Protein AF-A0A1W7CXF8-F1 (afdb_monomer)

Mean predicted aligned error: 6.36 Å

Foldseek 3Di:
DVVVVVVVVVVVVVVVVVVVVVVVVVVVVVVVVLLVLLVLLLVLLVQLLVLLVQLLVLLVVLVVLVPDDCVCVVVNVVSVVSNVVSLVSNVVSLVSNVVSDPPPVLNVLSVVLNVLSVVVSVVNHDPVRSVVSSVVSNVVSVVVSD

Nearest PDB structures (foldseek):
  3ja6-assembly1_I  TM=5.787E-01  e=3.035E+00  Escherichia coli
  3ja6-assembly1_H  TM=4.563E-01  e=8.482E+00  Escherichia coli
  2efk-assembly1_A-2  TM=3.195E-01  e=4.678E+00  Homo sapiens
  3zx6-assembly1_A  TM=3.662E-01  e=9.976E+00  Archaeoglobus fulgidus DSM 4304

Organism: NCBI:txid2878388

Solvent-accessible surface area (backbone atoms only — not comparable to full-atom values): 7619 Å² total; per-residue (Å²): 117,68,70,65,52,55,51,52,53,52,52,51,53,51,52,51,50,53,52,53,50,52,52,51,50,52,52,50,51,53,53,49,53,52,53,53,48,37,48,47,35,51,52,25,49,50,49,28,52,50,26,51,50,55,31,51,54,36,46,54,51,39,57,56,49,68,76,50,65,75,92,45,49,68,62,48,54,51,37,51,54,51,38,52,55,29,52,50,45,31,52,53,23,49,52,47,33,58,74,47,46,88,53,64,66,61,54,48,35,46,49,51,18,51,52,34,50,59,28,37,79,70,72,77,32,59,70,65,65,18,50,51,33,43,48,54,32,52,54,51,50,60,59,75,58,108

Radius of gyration: 26.76 Å; Cα contacts (8 Å, |Δi|>4): 96; chains: 1; bounding box: 62×29×86 Å

Structure (mmCIF, N/CA/C/O backbone):
data_AF-A0A1W7CXF8-F1
#
_entry.id   AF-A0A1W7CXF8-F1
#
loop_
_atom_site.group_PDB
_atom_site.id
_atom_site.type_symbol
_atom_site.label_atom_id
_atom_site.label_alt_id
_atom_site.label_comp_id
_atom_site.label_asym_id
_atom_site.label_entity_id
_atom_site.label_seq_id
_atom_site.pdbx_PDB_ins_code
_atom_site.Cartn_x
_atom_site.Cartn_y
_atom_site.Cartn_z
_atom_site.occupancy
_atom_site.B_iso_or_equiv
_atom_site.auth_seq_id
_atom_site.auth_comp_id
_atom_site.auth_asym_id
_atom_site.auth_atom_id
_atom_site.pdbx_PDB_model_num
ATOM 1 N N . MET A 1 1 ? -36.276 13.622 58.469 1.00 62.56 1 MET A N 1
ATOM 2 C CA . MET A 1 1 ? -36.100 12.425 57.609 1.00 62.56 1 MET A CA 1
ATOM 3 C C . MET A 1 1 ? -36.014 12.753 56.111 1.00 62.56 1 MET A C 1
ATOM 5 O O . MET A 1 1 ? -35.259 12.078 55.430 1.00 62.56 1 MET A O 1
ATOM 9 N N . ASN A 1 2 ? -36.655 13.816 55.597 1.00 81.12 2 ASN A N 1
ATOM 10 C CA . ASN A 1 2 ? -36.617 14.172 54.161 1.00 81.12 2 ASN A CA 1
ATOM 11 C C . ASN A 1 2 ? -35.226 14.560 53.613 1.00 81.12 2 ASN A C 1
ATOM 13 O O . ASN A 1 2 ? -34.878 14.154 52.513 1.00 81.12 2 ASN A O 1
ATOM 17 N N . ALA A 1 3 ? -34.406 15.287 54.383 1.00 80.94 3 ALA A N 1
ATOM 18 C CA . ALA A 1 3 ? -33.094 15.767 53.921 1.00 80.94 3 ALA A CA 1
ATOM 19 C C . ALA A 1 3 ? -32.082 14.640 53.637 1.00 80.94 3 ALA A C 1
ATOM 21 O O . ALA A 1 3 ? -31.329 14.705 52.666 1.00 80.94 3 ALA A O 1
ATOM 22 N N . VAL A 1 4 ? -32.097 13.579 54.456 1.00 87.12 4 VAL A N 1
ATOM 23 C CA . VAL A 1 4 ? -31.280 12.373 54.229 1.00 87.12 4 VAL A CA 1
ATOM 24 C C . VAL A 1 4 ? -31.668 11.732 52.899 1.00 87.12 4 VAL A C 1
ATOM 26 O O . VAL A 1 4 ? -30.805 11.310 52.136 1.00 87.12 4 VAL A O 1
ATOM 29 N N . TRP A 1 5 ? -32.964 11.729 52.587 1.00 90.31 5 TRP A N 1
ATOM 30 C CA . TRP A 1 5 ? -33.470 11.102 51.378 1.00 90.31 5 TRP A CA 1
ATOM 31 C C . TRP A 1 5 ? -33.125 11.876 50.108 1.00 90.31 5 TRP A C 1
ATOM 33 O O . TRP A 1 5 ? -32.669 11.285 49.131 1.00 90.31 5 TRP A O 1
ATOM 43 N N . THR A 1 6 ? -33.199 13.205 50.162 1.00 86.94 6 THR A N 1
ATOM 44 C CA . THR A 1 6 ? -32.732 14.082 49.081 1.00 86.94 6 THR A CA 1
ATOM 45 C C . THR A 1 6 ? -31.245 13.880 48.771 1.00 86.94 6 THR A C 1
ATOM 47 O O . THR A 1 6 ? -30.866 13.806 47.603 1.00 86.94 6 THR A O 1
ATOM 50 N N . SER A 1 7 ? -30.401 13.747 49.800 1.00 88.44 7 SER A N 1
ATOM 51 C CA . SER A 1 7 ? -28.958 13.524 49.628 1.00 88.44 7 SER A CA 1
ATOM 52 C C . SER A 1 7 ? -28.654 12.187 48.942 1.00 88.44 7 SER A C 1
ATOM 54 O O . SER A 1 7 ? -27.882 12.141 47.984 1.00 88.44 7 SER A O 1
ATOM 56 N N . VAL A 1 8 ? -29.315 11.101 49.364 1.00 90.81 8 VAL A N 1
ATOM 57 C CA . VAL A 1 8 ? -29.115 9.775 48.754 1.00 90.81 8 VAL A CA 1
ATOM 58 C C . VAL A 1 8 ? -29.499 9.776 47.275 1.00 90.81 8 VAL A C 1
ATOM 60 O O . VAL A 1 8 ? -28.749 9.253 46.451 1.00 90.81 8 VAL A O 1
ATOM 63 N N . VAL A 1 9 ? -30.622 10.405 46.918 1.00 90.44 9 VAL A N 1
ATOM 64 C CA . VAL A 1 9 ? -31.054 10.519 45.516 1.00 90.44 9 VAL A CA 1
ATOM 65 C C . VAL A 1 9 ? -30.041 11.311 44.685 1.00 90.44 9 VAL A C 1
ATOM 67 O O . VAL A 1 9 ? -29.723 10.906 43.568 1.00 90.44 9 VAL A O 1
ATOM 70 N N . ALA A 1 10 ? -29.479 12.395 45.228 1.00 90.38 10 ALA A N 1
ATOM 71 C CA . ALA A 1 10 ? -28.469 13.195 44.534 1.00 90.38 10 ALA A CA 1
ATOM 72 C C . ALA A 1 10 ? -27.175 12.402 44.262 1.00 90.38 10 ALA A C 1
ATOM 74 O O . ALA A 1 10 ? -26.642 12.429 43.147 1.00 90.38 10 ALA A O 1
ATOM 75 N N . VAL A 1 11 ? -26.687 11.651 45.253 1.00 91.38 11 VAL A N 1
ATOM 76 C CA . VAL A 1 11 ? -25.504 10.790 45.096 1.00 91.38 11 VAL A CA 1
ATOM 77 C C . VAL A 1 11 ? -25.782 9.666 44.099 1.00 91.38 11 VAL A C 1
ATOM 79 O O . VAL A 1 11 ? -24.973 9.442 43.200 1.00 91.38 11 VAL A O 1
ATOM 82 N N . ALA A 1 12 ? -26.941 9.006 44.191 1.00 91.69 12 ALA A N 1
ATOM 83 C CA . ALA A 1 12 ? -27.337 7.959 43.253 1.00 91.69 12 ALA A CA 1
ATOM 84 C C . ALA A 1 12 ? -27.417 8.485 41.811 1.00 91.69 12 ALA A C 1
ATOM 86 O O . ALA A 1 12 ? -26.890 7.849 40.900 1.00 91.69 12 ALA A O 1
ATOM 87 N N . GLY A 1 13 ? -27.997 9.673 41.607 1.00 88.25 13 GLY A N 1
ATOM 88 C CA . GLY A 1 13 ? -28.044 10.338 40.304 1.00 88.25 13 GLY A CA 1
ATOM 89 C C . GLY A 1 13 ? -26.655 10.669 39.753 1.00 88.25 13 GLY A C 1
ATOM 90 O O . GLY A 1 13 ? -26.394 10.465 38.569 1.00 88.25 13 GLY A O 1
ATOM 91 N N . THR A 1 14 ? -25.732 11.100 40.615 1.00 92.94 14 THR A N 1
ATOM 92 C CA . THR A 1 14 ? -24.348 11.411 40.222 1.00 92.94 14 THR A CA 1
ATOM 93 C C . THR A 1 14 ? -23.574 10.146 39.849 1.00 92.94 14 THR A C 1
ATOM 95 O O . THR A 1 14 ? -22.890 10.119 38.827 1.00 92.94 14 THR A O 1
ATOM 98 N N . LEU A 1 15 ? -23.720 9.073 40.632 1.00 92.50 15 LEU A N 1
ATOM 99 C CA . LEU A 1 15 ? -23.104 7.775 40.345 1.00 92.50 15 LEU A CA 1
ATOM 100 C C . LEU A 1 15 ? -23.651 7.168 39.048 1.00 92.50 15 LEU A C 1
ATOM 102 O O . LEU A 1 15 ? -22.872 6.708 38.216 1.00 92.50 15 LEU A O 1
ATOM 106 N N . LEU A 1 16 ? -24.968 7.224 38.831 1.00 93.25 16 LEU A N 1
ATOM 107 C CA . LEU A 1 16 ? -25.598 6.800 37.576 1.00 93.25 16 LEU A CA 1
ATOM 108 C C . LEU A 1 16 ? -25.106 7.625 36.382 1.00 93.25 16 LEU A C 1
ATOM 110 O O . LEU A 1 16 ? -24.781 7.055 35.338 1.00 93.25 16 LEU A O 1
ATOM 114 N N . GLY A 1 17 ? -24.998 8.946 36.535 1.00 91.19 17 GLY A N 1
ATOM 115 C CA . GLY A 1 17 ? -24.461 9.833 35.504 1.00 91.19 17 GLY A CA 1
ATOM 116 C C . GLY A 1 17 ? -23.007 9.509 35.151 1.00 91.19 17 GLY A C 1
ATOM 117 O O . GLY A 1 17 ? -22.668 9.385 33.971 1.00 91.19 17 GLY A O 1
ATOM 118 N N . ALA A 1 18 ? -22.158 9.295 36.159 1.00 92.06 18 ALA A N 1
ATOM 119 C CA . ALA A 1 18 ? -20.756 8.926 35.975 1.00 92.06 18 ALA A CA 1
ATOM 120 C C . ALA A 1 18 ? -20.601 7.554 35.297 1.00 92.06 18 ALA A C 1
ATOM 122 O O . ALA A 1 18 ? -19.830 7.423 34.346 1.00 92.06 18 ALA A O 1
ATOM 123 N N . LEU A 1 19 ? -21.377 6.549 35.723 1.00 93.81 19 LEU A N 1
ATOM 124 C CA . LEU A 1 19 ? -21.378 5.214 35.116 1.00 93.81 19 LEU A CA 1
ATOM 125 C C . LEU A 1 19 ? -21.828 5.253 33.652 1.00 93.81 19 LEU A C 1
ATOM 127 O O . LEU A 1 19 ? -21.168 4.678 32.786 1.00 93.81 19 LEU A O 1
ATOM 131 N N . THR A 1 20 ? -22.916 5.968 33.361 1.00 92.88 20 THR A N 1
ATOM 132 C CA . THR A 1 20 ? -23.441 6.111 31.995 1.00 92.88 20 THR A CA 1
ATOM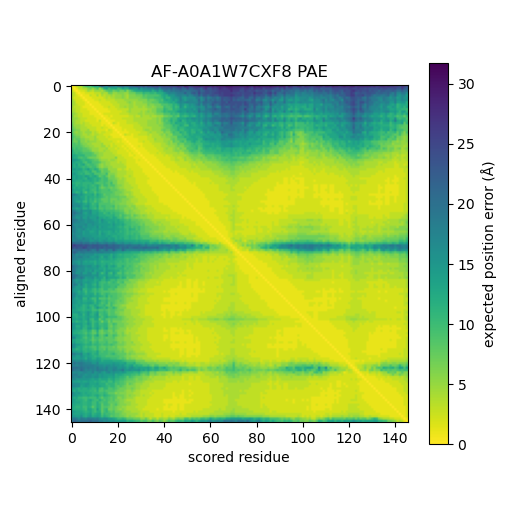 133 C C . THR A 1 20 ? -22.419 6.800 31.092 1.00 92.88 20 THR A C 1
ATOM 135 O O . THR A 1 20 ? -22.138 6.328 29.991 1.00 92.88 20 THR A O 1
ATOM 138 N N . THR A 1 21 ? -21.795 7.873 31.584 1.00 92.56 21 THR A N 1
ATOM 139 C CA . THR A 1 21 ? -20.742 8.593 30.855 1.00 92.56 21 THR A CA 1
ATOM 140 C C . THR A 1 21 ? -19.536 7.694 30.591 1.00 92.56 21 THR A C 1
ATOM 142 O O . THR A 1 21 ? -19.062 7.632 29.459 1.00 92.56 21 THR A O 1
ATOM 145 N N . GLY A 1 22 ? -19.072 6.946 31.596 1.00 90.25 22 GLY A N 1
ATOM 146 C CA . GLY A 1 22 ? -17.942 6.026 31.449 1.00 90.25 22 GLY A CA 1
ATOM 147 C C . GLY A 1 22 ? -18.200 4.921 30.419 1.00 90.25 22 GLY A C 1
ATOM 148 O O . GLY A 1 22 ? -17.322 4.597 29.617 1.00 90.25 22 GLY A O 1
ATOM 149 N N . LEU A 1 23 ? -19.421 4.378 30.374 1.00 92.25 23 LEU A N 1
ATOM 150 C CA . LEU A 1 23 ? -19.815 3.387 29.369 1.00 92.25 23 LEU A CA 1
ATOM 151 C C . LEU A 1 23 ? -19.837 3.976 27.952 1.00 92.25 23 LEU A C 1
ATOM 153 O O . LEU A 1 23 ? -19.288 3.369 27.030 1.00 92.25 23 LEU A O 1
ATOM 157 N N . LEU A 1 24 ? -20.408 5.171 27.781 1.00 92.69 24 LEU A N 1
ATOM 158 C CA . LEU A 1 24 ? -20.421 5.873 26.494 1.00 92.69 24 LEU A CA 1
ATOM 159 C C . LEU A 1 24 ? -19.005 6.217 26.019 1.00 92.69 24 LEU A C 1
ATOM 161 O O . LEU A 1 24 ? -18.689 6.020 24.847 1.00 92.69 24 LEU A O 1
ATOM 165 N N . GLN A 1 25 ? -18.132 6.665 26.925 1.00 91.44 25 GLN A N 1
ATOM 166 C CA . GLN A 1 25 ? -16.724 6.939 26.627 1.00 91.44 25 GLN A CA 1
ATOM 167 C C . GLN A 1 25 ? -15.989 5.677 26.173 1.00 91.44 25 GLN A C 1
ATOM 169 O O . GLN A 1 25 ? -15.278 5.708 25.170 1.00 91.44 25 GLN A O 1
ATOM 174 N N . ARG A 1 26 ? -16.194 4.546 26.859 1.00 91.12 26 ARG A N 1
ATOM 175 C CA . ARG A 1 26 ? -15.590 3.264 26.471 1.00 91.12 26 ARG A CA 1
ATOM 176 C C . ARG A 1 26 ? -16.071 2.804 25.096 1.00 91.12 26 ARG A C 1
ATOM 178 O O . ARG A 1 26 ? -15.267 2.337 24.290 1.00 91.12 26 ARG A O 1
ATOM 185 N N . TRP A 1 27 ? -17.362 2.955 24.816 1.00 91.81 27 TRP A N 1
ATOM 186 C CA . TRP A 1 27 ? -17.932 2.613 23.515 1.00 91.81 27 TRP A CA 1
ATOM 187 C C . TRP A 1 27 ? -17.379 3.503 22.394 1.00 91.81 27 TRP A C 1
ATOM 189 O O . TRP A 1 27 ? -16.946 2.997 21.356 1.00 91.81 27 TRP A O 1
ATOM 199 N N . ALA A 1 28 ? -17.305 4.816 22.626 1.00 90.75 28 ALA A N 1
ATOM 200 C CA . ALA A 1 28 ? -16.719 5.766 21.687 1.00 90.75 28 ALA A CA 1
ATOM 201 C C . ALA A 1 28 ? -15.233 5.471 21.419 1.00 90.75 28 ALA A C 1
ATOM 203 O O . ALA A 1 28 ? -14.813 5.477 20.263 1.00 90.75 28 ALA A O 1
ATOM 204 N N . ALA A 1 29 ? -14.456 5.146 22.459 1.00 92.56 29 ALA A N 1
ATOM 205 C CA . ALA A 1 29 ? -13.045 4.788 22.330 1.00 92.56 29 ALA A CA 1
ATOM 206 C C . ALA A 1 29 ? -12.848 3.531 21.469 1.00 92.56 29 ALA A C 1
ATOM 208 O O . ALA A 1 29 ? -12.006 3.524 20.572 1.00 92.56 29 ALA A O 1
ATOM 209 N N . HIS A 1 30 ? -13.667 2.495 21.678 1.00 91.94 30 HIS A N 1
ATOM 210 C CA . HIS A 1 30 ? -13.578 1.274 20.880 1.00 91.94 30 HIS A CA 1
ATOM 211 C C . HIS A 1 30 ? -13.915 1.526 19.403 1.00 91.94 30 HIS A C 1
ATOM 213 O O . HIS A 1 30 ? -13.201 1.069 18.510 1.00 91.94 30 HIS A O 1
ATOM 219 N N . ARG A 1 31 ? -14.959 2.320 19.132 1.00 91.94 31 ARG A N 1
ATOM 220 C CA . ARG A 1 31 ? -15.323 2.715 17.764 1.00 91.94 31 ARG A CA 1
ATOM 221 C C . ARG A 1 31 ? -14.220 3.546 17.100 1.00 91.94 31 ARG A C 1
ATOM 223 O O . ARG A 1 31 ? -13.906 3.318 15.934 1.00 91.94 31 ARG A O 1
ATOM 230 N N . ALA A 1 32 ? -13.609 4.475 17.833 1.00 92.56 32 ALA A N 1
ATOM 231 C CA . ALA A 1 32 ? -12.497 5.280 17.334 1.00 92.56 32 ALA A CA 1
ATOM 232 C C . ALA A 1 32 ? -11.273 4.414 16.989 1.00 92.56 32 ALA A C 1
ATOM 234 O O . ALA A 1 32 ? -10.652 4.617 15.947 1.00 92.56 32 ALA A O 1
ATOM 235 N N . GLU A 1 33 ? -10.959 3.405 17.808 1.00 92.94 33 GLU A N 1
ATOM 236 C CA . GLU A 1 33 ? -9.861 2.473 17.536 1.00 92.94 33 GLU A CA 1
ATOM 237 C C . GLU A 1 33 ? -10.100 1.659 16.253 1.00 92.94 33 GLU A C 1
ATOM 239 O O . GLU A 1 33 ? -9.178 1.477 15.450 1.00 92.94 33 GLU A O 1
ATOM 244 N N . GLN A 1 34 ? -11.336 1.200 16.028 1.00 91.06 34 GLN A N 1
ATOM 245 C CA . GLN A 1 34 ? -11.720 0.484 14.808 1.00 91.06 34 GLN A CA 1
ATOM 246 C C . GLN A 1 34 ? -11.567 1.364 13.561 1.00 91.06 34 GLN A C 1
ATOM 248 O O . GLN A 1 34 ? -10.905 0.955 12.606 1.00 91.06 34 GLN A O 1
ATOM 253 N N . VAL A 1 35 ? -12.089 2.595 13.593 1.00 92.75 35 VAL A N 1
ATOM 254 C CA . VAL A 1 35 ? -11.955 3.559 12.485 1.00 92.75 35 VAL A CA 1
ATOM 255 C C . VAL A 1 35 ? -10.484 3.879 12.211 1.00 92.75 35 VAL A C 1
ATOM 257 O O . VAL A 1 35 ? -10.050 3.867 11.061 1.00 92.75 35 VAL A O 1
ATOM 260 N N . ALA A 1 36 ? -9.678 4.092 13.255 1.00 93.31 36 ALA A N 1
ATOM 261 C CA . ALA A 1 36 ? -8.250 4.355 13.104 1.00 93.31 36 ALA A CA 1
ATOM 262 C C . ALA A 1 36 ? -7.504 3.163 12.477 1.00 93.31 36 ALA A C 1
ATOM 264 O O . ALA A 1 36 ? -6.591 3.357 11.676 1.00 93.31 36 ALA A O 1
ATOM 265 N N . ARG A 1 37 ? -7.889 1.923 12.807 1.00 92.50 37 ARG A N 1
ATOM 266 C CA . ARG A 1 37 ? -7.322 0.710 12.196 1.00 92.50 37 ARG A CA 1
ATOM 267 C C . ARG A 1 37 ? -7.674 0.608 10.713 1.00 92.50 37 ARG A C 1
ATOM 269 O O . ARG A 1 37 ? -6.784 0.356 9.906 1.00 92.50 37 ARG A O 1
ATOM 276 N N . GLN A 1 38 ? -8.935 0.858 10.359 1.00 94.44 38 GLN A N 1
ATOM 277 C CA . GLN A 1 38 ? -9.388 0.883 8.965 1.00 94.44 38 GLN A CA 1
ATOM 278 C C . GLN A 1 38 ? -8.661 1.965 8.157 1.00 94.44 38 GLN A C 1
ATOM 280 O O . GLN A 1 38 ? -8.228 1.704 7.035 1.00 94.44 38 GLN A O 1
ATOM 285 N N . GLN A 1 39 ? -8.470 3.154 8.733 1.00 95.12 39 GLN A N 1
ATOM 286 C CA . GLN A 1 39 ? -7.753 4.235 8.063 1.00 95.12 39 GLN A CA 1
ATOM 287 C C . GLN A 1 39 ? -6.277 3.888 7.836 1.00 95.12 39 GLN A C 1
ATOM 289 O O . GLN A 1 39 ? -5.801 4.018 6.714 1.00 95.12 39 GLN A O 1
ATOM 294 N N . ARG A 1 40 ? -5.579 3.336 8.841 1.00 95.81 40 ARG A N 1
ATOM 295 C CA . ARG A 1 40 ? -4.186 2.874 8.679 1.00 95.81 40 ARG A CA 1
ATOM 296 C C . ARG A 1 40 ? -4.029 1.852 7.551 1.00 95.81 40 ARG A C 1
ATOM 298 O O . ARG A 1 40 ? -3.034 1.895 6.831 1.00 95.81 40 ARG A O 1
ATOM 305 N N . LEU A 1 41 ? -4.998 0.948 7.389 1.00 96.94 41 LEU A N 1
ATOM 306 C CA . LEU A 1 41 ? -5.007 -0.016 6.288 1.00 96.94 41 LEU A CA 1
ATOM 307 C C . LEU A 1 41 ? -5.191 0.671 4.927 1.00 96.94 41 LEU A C 1
ATOM 309 O O . LEU A 1 41 ? -4.454 0.363 3.990 1.00 96.94 41 LEU A O 1
ATOM 313 N N . ARG A 1 42 ? -6.138 1.612 4.816 1.00 97.12 42 ARG A N 1
ATOM 314 C CA . ARG A 1 42 ? -6.364 2.386 3.584 1.00 97.12 42 ARG A CA 1
ATOM 315 C C . ARG A 1 42 ? -5.126 3.185 3.186 1.00 97.12 42 ARG A C 1
ATOM 317 O O . ARG A 1 42 ? -4.712 3.101 2.034 1.00 97.12 42 ARG A O 1
ATOM 324 N N . ASP A 1 43 ? -4.513 3.883 4.137 1.00 97.50 43 ASP A N 1
ATOM 325 C CA . ASP A 1 43 ? -3.322 4.698 3.894 1.00 97.50 43 ASP A CA 1
ATOM 326 C C . ASP A 1 43 ? -2.145 3.823 3.441 1.00 97.50 43 ASP A C 1
ATOM 328 O O . ASP A 1 43 ? -1.495 4.118 2.441 1.00 97.50 43 ASP A O 1
ATOM 332 N N . ALA A 1 44 ? -1.911 2.683 4.104 1.00 98.06 44 ALA A N 1
ATOM 333 C CA . ALA A 1 44 ? -0.846 1.760 3.715 1.00 98.06 44 ALA A CA 1
ATOM 334 C C . ALA A 1 44 ? -1.067 1.140 2.321 1.00 98.06 44 ALA A C 1
ATOM 336 O O . ALA A 1 44 ? -0.109 0.951 1.568 1.00 98.06 44 ALA A O 1
ATOM 337 N N . ALA A 1 45 ? -2.316 0.830 1.962 1.00 98.00 45 ALA A N 1
ATOM 338 C CA . ALA A 1 45 ? -2.656 0.317 0.637 1.00 98.00 45 ALA A CA 1
ATOM 339 C C . ALA A 1 45 ? -2.494 1.385 -0.457 1.00 98.00 45 ALA A C 1
ATOM 341 O O . ALA A 1 45 ? -1.955 1.089 -1.524 1.00 98.00 45 ALA A O 1
ATOM 342 N N . ALA A 1 46 ? -2.910 2.625 -0.181 1.00 98.00 46 ALA A N 1
ATOM 343 C CA . ALA A 1 46 ? -2.716 3.761 -1.078 1.00 98.00 46 ALA A CA 1
ATOM 344 C C . ALA A 1 46 ? -1.224 4.056 -1.296 1.00 98.00 46 ALA A C 1
ATOM 346 O O . ALA A 1 46 ? -0.787 4.227 -2.432 1.00 98.00 46 ALA A O 1
ATOM 347 N N . ASP A 1 47 ? -0.421 4.021 -0.232 1.00 98.31 47 ASP A N 1
ATOM 348 C CA . ASP A 1 47 ? 1.028 4.207 -0.315 1.00 98.31 47 ASP A CA 1
ATOM 349 C C . ASP A 1 47 ? 1.700 3.136 -1.183 1.00 98.31 47 ASP A C 1
ATOM 351 O O . ASP A 1 47 ? 2.578 3.449 -1.992 1.00 98.31 47 ASP A O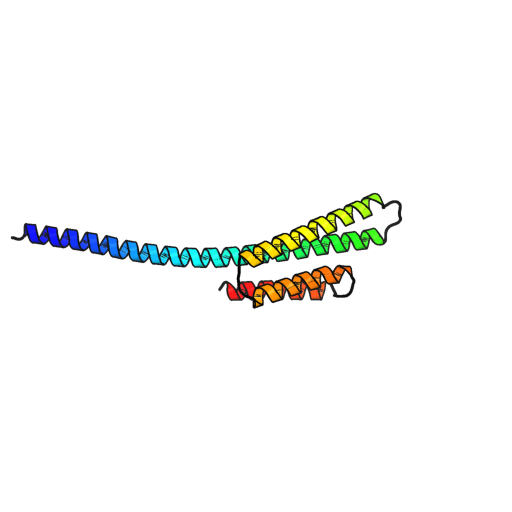 1
ATOM 355 N N . LEU A 1 48 ? 1.266 1.874 -1.072 1.00 98.56 48 LEU A N 1
ATOM 356 C CA . LEU A 1 48 ? 1.750 0.809 -1.950 1.00 98.56 48 LEU A CA 1
ATOM 357 C C . LEU A 1 48 ? 1.344 1.054 -3.406 1.00 98.56 48 LEU A C 1
ATOM 359 O O . LEU A 1 48 ? 2.192 0.961 -4.290 1.00 98.56 48 LEU A O 1
ATOM 363 N N . ALA A 1 49 ? 0.084 1.401 -3.666 1.00 98.00 49 ALA A N 1
ATOM 364 C CA . ALA A 1 49 ? -0.401 1.700 -5.013 1.00 98.00 49 ALA A CA 1
ATOM 365 C C . ALA A 1 49 ? 0.365 2.864 -5.672 1.00 98.00 49 ALA A C 1
ATOM 367 O O . ALA A 1 49 ? 0.754 2.777 -6.842 1.00 98.00 49 ALA A O 1
ATOM 368 N N . ASN A 1 50 ? 0.657 3.918 -4.908 1.00 98.12 50 ASN A N 1
ATOM 369 C CA . ASN A 1 50 ? 1.467 5.046 -5.362 1.00 98.12 50 ASN A CA 1
ATOM 370 C C . ASN A 1 50 ? 2.900 4.610 -5.687 1.00 98.12 50 ASN 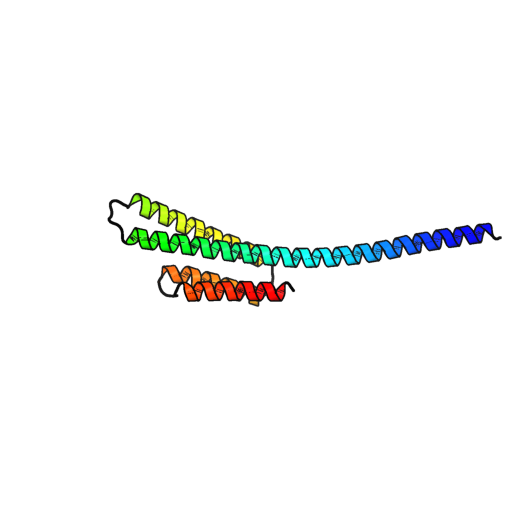A C 1
ATOM 372 O O . ASN A 1 50 ? 3.408 4.925 -6.762 1.00 98.12 50 ASN A O 1
ATOM 376 N N . ALA A 1 51 ? 3.535 3.822 -4.813 1.00 98.31 51 ALA A N 1
ATOM 377 C CA . ALA A 1 51 ? 4.891 3.326 -5.044 1.00 98.31 51 ALA A CA 1
ATOM 378 C C . ALA A 1 51 ? 4.987 2.411 -6.279 1.00 98.31 51 ALA A C 1
ATOM 380 O O . ALA A 1 51 ? 5.958 2.493 -7.032 1.00 98.31 51 ALA A O 1
ATOM 381 N N . LEU A 1 52 ? 3.986 1.554 -6.517 1.00 97.69 52 LEU A N 1
ATOM 382 C CA . LEU A 1 52 ? 3.920 0.709 -7.717 1.00 97.69 52 LEU A CA 1
ATOM 383 C C . LEU A 1 52 ? 3.770 1.551 -8.991 1.00 97.69 52 LEU A C 1
ATOM 385 O O . LEU A 1 52 ? 4.394 1.251 -10.012 1.00 97.69 52 LEU A O 1
ATOM 389 N N . THR A 1 53 ? 2.981 2.623 -8.922 1.00 96.88 53 THR A N 1
ATOM 390 C CA . THR A 1 53 ? 2.777 3.551 -10.040 1.00 96.88 53 THR A CA 1
ATOM 391 C C . THR A 1 53 ? 4.056 4.329 -10.367 1.00 96.88 53 THR A C 1
ATOM 393 O O . THR A 1 53 ? 4.476 4.305 -11.523 1.00 96.88 53 THR A O 1
ATOM 396 N N . ASP A 1 54 ? 4.721 4.914 -9.362 1.00 96.62 54 ASP A N 1
ATOM 397 C CA . ASP A 1 54 ? 6.016 5.614 -9.500 1.00 96.62 54 ASP A CA 1
ATOM 398 C C . ASP A 1 54 ? 7.101 4.682 -10.062 1.00 96.62 54 ASP A C 1
ATOM 400 O O . ASP A 1 54 ? 7.849 5.044 -10.971 1.00 96.62 54 ASP A O 1
ATOM 404 N N . TYR A 1 55 ? 7.160 3.433 -9.589 1.00 96.00 55 TYR A N 1
ATOM 405 C CA . TYR A 1 55 ? 8.120 2.466 -10.119 1.00 96.00 55 TYR A CA 1
ATOM 406 C C . TYR A 1 55 ? 7.886 2.167 -11.606 1.00 96.00 55 TYR A C 1
ATOM 408 O O . TYR A 1 55 ? 8.837 2.149 -12.386 1.00 96.00 55 TYR A O 1
ATOM 416 N N . ARG A 1 56 ? 6.629 1.980 -12.026 1.00 93.50 56 ARG A N 1
ATOM 417 C CA . ARG A 1 56 ? 6.288 1.766 -13.442 1.00 93.50 56 ARG A CA 1
ATOM 418 C C . ARG A 1 56 ? 6.626 2.974 -14.312 1.00 93.50 56 ARG A C 1
ATOM 420 O O . ARG A 1 56 ? 7.119 2.784 -15.417 1.00 93.50 56 ARG A O 1
ATOM 427 N N . GLU A 1 57 ? 6.374 4.190 -13.834 1.00 93.00 57 GLU A N 1
ATOM 428 C CA . GLU A 1 57 ? 6.750 5.422 -14.540 1.00 93.00 57 GLU A CA 1
ATOM 429 C C . GLU A 1 57 ? 8.255 5.455 -14.833 1.00 93.00 57 GLU A C 1
ATOM 431 O O . GLU A 1 57 ? 8.676 5.639 -15.977 1.00 93.00 57 GLU A O 1
ATOM 436 N N . ARG A 1 58 ? 9.067 5.155 -13.816 1.00 93.31 58 ARG A N 1
ATOM 437 C CA . ARG A 1 58 ? 10.527 5.077 -13.946 1.00 93.31 58 ARG A CA 1
ATOM 438 C C . ARG A 1 58 ? 10.978 3.953 -14.872 1.00 93.31 58 ARG A C 1
ATOM 440 O O . ARG A 1 58 ? 11.973 4.126 -15.570 1.00 93.31 58 ARG A O 1
ATOM 447 N N . LEU A 1 59 ? 10.255 2.830 -14.920 1.00 90.56 59 LEU A N 1
ATOM 448 C CA . LEU A 1 59 ? 10.518 1.771 -15.897 1.00 90.56 59 LEU A CA 1
ATOM 449 C C . LEU A 1 59 ? 10.283 2.255 -17.331 1.00 90.56 59 LEU A C 1
ATOM 451 O O . LEU A 1 59 ? 11.155 2.042 -18.165 1.00 90.56 59 LEU A O 1
ATOM 455 N N . TYR A 1 60 ? 9.181 2.955 -17.625 1.00 89.56 60 TYR A N 1
ATOM 456 C CA . TYR A 1 60 ? 8.971 3.503 -18.974 1.00 89.56 60 TYR A CA 1
ATOM 457 C C . TYR A 1 60 ? 10.067 4.482 -19.366 1.00 89.56 60 TYR A C 1
ATOM 459 O O . TYR A 1 60 ? 10.559 4.436 -20.493 1.00 89.56 60 TYR A O 1
ATOM 467 N N . TRP A 1 61 ? 10.474 5.340 -18.430 1.00 91.00 61 TRP A N 1
ATOM 468 C CA . TRP A 1 61 ? 11.570 6.269 -18.663 1.00 91.00 61 TRP A CA 1
ATOM 469 C C . TRP A 1 61 ? 12.887 5.539 -18.941 1.00 91.00 61 TRP A C 1
ATOM 471 O O . TRP A 1 61 ? 13.586 5.860 -19.901 1.00 91.00 61 TRP A O 1
ATOM 481 N N . GLN A 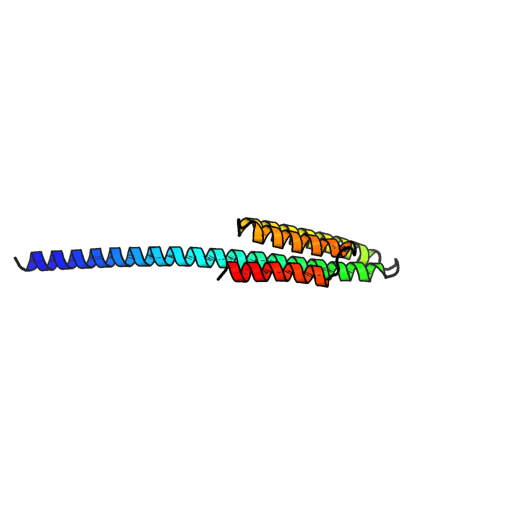1 62 ? 13.197 4.503 -18.160 1.00 89.38 62 GLN A N 1
ATOM 482 C CA . GLN A 1 62 ? 14.377 3.671 -18.367 1.00 89.38 62 GLN A CA 1
ATOM 483 C C . GLN A 1 62 ? 14.349 2.962 -19.731 1.00 89.38 62 GLN A C 1
ATOM 485 O O . GLN A 1 62 ? 15.358 2.972 -20.437 1.00 89.38 62 GLN A O 1
ATOM 490 N N . THR A 1 63 ? 13.208 2.391 -20.125 1.00 87.88 63 THR A N 1
ATOM 491 C CA . THR A 1 63 ? 13.024 1.737 -21.430 1.00 87.88 63 THR A CA 1
ATOM 492 C C . THR A 1 63 ? 13.171 2.733 -22.577 1.00 87.88 63 THR A C 1
ATOM 494 O O . THR A 1 63 ? 13.858 2.442 -23.552 1.00 87.88 63 THR A O 1
ATOM 497 N N . HIS A 1 64 ? 12.608 3.938 -22.451 1.00 88.38 64 HIS A N 1
ATOM 498 C CA . HIS A 1 64 ? 12.791 5.004 -23.435 1.00 88.38 64 HIS A CA 1
ATOM 499 C C . HIS A 1 64 ? 14.263 5.423 -23.560 1.00 88.38 64 HIS A C 1
ATOM 501 O O . HIS A 1 64 ? 14.798 5.522 -24.660 1.00 88.38 64 HIS A O 1
ATOM 507 N N . LEU A 1 65 ? 14.964 5.620 -22.442 1.00 89.44 65 LEU A N 1
ATOM 508 C CA . LEU A 1 65 ? 16.385 5.963 -22.478 1.00 89.44 65 LEU A CA 1
ATOM 509 C C . LEU A 1 65 ? 17.244 4.849 -23.086 1.00 89.44 65 LEU A C 1
ATOM 511 O O . LEU A 1 65 ? 18.264 5.151 -23.706 1.00 89.44 65 LEU A O 1
ATOM 515 N N . ALA A 1 66 ? 16.847 3.581 -22.953 1.00 87.25 66 ALA A N 1
ATOM 516 C CA . ALA A 1 66 ? 17.548 2.459 -23.571 1.00 87.25 66 ALA A CA 1
ATOM 517 C C . ALA A 1 66 ? 17.532 2.517 -25.110 1.00 87.25 66 ALA A C 1
ATOM 519 O O . ALA A 1 66 ? 18.469 2.018 -25.729 1.00 87.25 66 ALA A O 1
ATOM 520 N N . THR A 1 67 ? 16.542 3.179 -25.728 1.00 89.88 67 THR A N 1
ATOM 521 C CA . THR A 1 67 ? 16.491 3.374 -27.189 1.00 89.88 67 THR A CA 1
ATOM 522 C C . THR A 1 67 ? 17.372 4.524 -27.682 1.00 89.88 67 THR A C 1
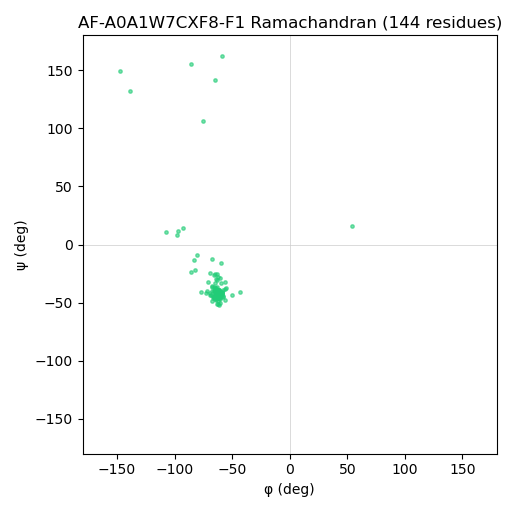ATOM 524 O O . THR A 1 67 ? 17.518 4.707 -28.889 1.00 89.88 67 THR A O 1
ATOM 527 N N . LEU A 1 68 ? 17.938 5.334 -26.779 1.00 90.00 68 LEU A N 1
ATOM 528 C CA . LEU A 1 68 ? 18.773 6.479 -27.144 1.00 90.00 68 LEU A CA 1
ATOM 529 C C . LEU A 1 68 ? 20.247 6.089 -27.371 1.00 90.00 68 LEU A C 1
ATOM 531 O O . LEU A 1 68 ? 20.733 5.119 -26.775 1.00 90.00 68 LEU A O 1
ATOM 535 N N . PRO A 1 69 ? 20.997 6.881 -28.165 1.00 89.56 69 PRO A N 1
ATOM 536 C CA . PRO A 1 69 ? 22.429 6.675 -28.385 1.00 89.56 69 PRO A CA 1
ATOM 537 C C . PRO A 1 69 ? 23.262 6.718 -27.093 1.00 89.56 69 PRO A C 1
ATOM 539 O O . PRO A 1 69 ? 22.849 7.270 -26.070 1.00 89.56 69 PRO A O 1
ATOM 542 N N . ASP A 1 70 ? 24.484 6.189 -27.145 1.00 80.62 70 ASP A N 1
ATOM 543 C CA . ASP A 1 70 ? 25.393 6.108 -25.987 1.00 80.62 70 ASP A CA 1
ATOM 544 C C . ASP A 1 70 ? 25.906 7.454 -25.470 1.00 80.62 70 ASP A C 1
ATOM 546 O O . ASP A 1 70 ? 26.369 7.549 -24.332 1.00 80.62 70 ASP A O 1
ATOM 550 N N . THR A 1 71 ? 25.719 8.529 -26.233 1.00 78.12 71 THR A N 1
ATOM 551 C CA . THR A 1 71 ? 25.905 9.905 -25.747 1.00 78.12 71 THR A CA 1
ATOM 552 C C . THR A 1 71 ? 24.978 10.238 -24.569 1.00 78.12 71 THR A C 1
ATOM 554 O O . THR A 1 71 ? 25.245 11.181 -23.832 1.00 78.12 71 THR A O 1
ATOM 557 N N . ALA A 1 72 ? 23.932 9.435 -24.324 1.00 86.69 72 ALA A N 1
ATOM 558 C CA . ALA A 1 72 ? 23.041 9.537 -23.171 1.00 86.69 72 ALA A CA 1
ATOM 559 C C . ALA A 1 72 ? 23.455 8.665 -21.962 1.00 86.69 72 ALA A C 1
ATOM 561 O O . ALA A 1 72 ? 22.643 8.470 -21.057 1.00 86.69 72 ALA A O 1
ATOM 562 N N . ARG A 1 73 ? 24.686 8.125 -21.916 1.00 88.94 73 ARG A N 1
ATOM 563 C CA . ARG A 1 73 ? 25.145 7.200 -20.855 1.00 88.94 73 ARG A CA 1
ATOM 564 C C . ARG A 1 73 ? 24.877 7.703 -19.434 1.00 88.94 73 ARG A C 1
ATOM 566 O O . ARG A 1 73 ? 24.408 6.935 -18.603 1.00 88.94 73 ARG A O 1
ATOM 573 N N . GLU A 1 74 ? 25.131 8.979 -19.162 1.00 90.81 74 GLU A N 1
ATOM 574 C CA . GLU A 1 74 ? 24.902 9.563 -17.834 1.00 90.81 74 GLU A CA 1
ATOM 575 C C . GLU A 1 74 ? 23.419 9.524 -17.429 1.00 90.81 74 GLU A C 1
ATOM 577 O O . GLU A 1 74 ? 23.093 9.069 -16.333 1.00 90.81 74 GLU A O 1
ATOM 582 N N . LYS A 1 75 ? 22.515 9.871 -18.356 1.00 90.31 75 LYS A N 1
ATOM 583 C CA . LYS A 1 75 ? 21.058 9.786 -18.152 1.00 90.31 75 LYS A CA 1
ATOM 584 C C . LYS A 1 75 ? 20.591 8.343 -17.945 1.00 90.31 75 LYS A C 1
ATOM 586 O O . LYS A 1 75 ? 19.726 8.092 -17.110 1.00 90.31 75 LYS A O 1
ATOM 591 N N . LYS A 1 76 ? 21.169 7.381 -18.680 1.00 90.06 76 LYS A N 1
ATOM 592 C CA . LYS A 1 76 ? 20.878 5.941 -18.516 1.00 90.06 76 LYS A CA 1
ATOM 593 C C . LYS A 1 76 ? 21.266 5.451 -17.110 1.00 90.06 76 LYS A C 1
ATOM 595 O O . LYS A 1 76 ? 20.490 4.736 -16.476 1.00 90.06 76 LYS A O 1
ATOM 600 N N . GLU A 1 77 ? 22.432 5.859 -16.605 1.00 90.69 77 GLU A N 1
ATOM 601 C CA . GLU A 1 77 ? 22.891 5.511 -15.251 1.00 90.69 77 GLU A CA 1
ATOM 602 C C . GLU A 1 77 ? 22.046 6.170 -14.152 1.00 90.69 77 GLU A C 1
ATOM 604 O O . GLU A 1 77 ? 21.722 5.531 -13.149 1.00 90.69 77 GLU A O 1
ATOM 609 N N . GLU A 1 78 ? 21.646 7.427 -14.339 1.00 92.31 78 GLU A N 1
ATOM 610 C CA . GLU A 1 78 ? 20.729 8.117 -13.429 1.00 92.31 78 GLU A CA 1
ATOM 611 C C . GLU A 1 78 ? 19.372 7.409 -13.345 1.00 92.31 78 GLU A C 1
ATOM 613 O O . GLU A 1 78 ? 18.950 7.027 -12.252 1.00 92.31 78 GLU A O 1
ATOM 618 N N . ALA A 1 79 ? 18.752 7.107 -14.487 1.00 91.88 79 ALA A N 1
ATOM 619 C CA . ALA A 1 79 ? 17.472 6.403 -14.531 1.00 91.88 79 ALA A CA 1
ATOM 620 C C . ALA A 1 79 ? 17.530 5.013 -13.874 1.00 91.88 79 ALA A C 1
ATOM 622 O O . ALA A 1 79 ? 16.568 4.569 -13.243 1.00 91.88 79 ALA A O 1
ATOM 623 N N . LYS A 1 80 ? 18.674 4.323 -13.965 1.00 90.06 80 LYS A N 1
ATOM 624 C CA . LYS A 1 80 ? 18.893 3.043 -13.280 1.00 90.06 80 LYS A CA 1
ATOM 625 C C . LYS A 1 80 ? 18.926 3.206 -11.758 1.00 90.06 80 LYS A C 1
ATOM 627 O O . LYS A 1 80 ? 18.274 2.429 -11.056 1.00 90.06 80 LYS A O 1
ATOM 632 N N . ARG A 1 81 ? 19.629 4.223 -11.242 1.00 93.06 81 ARG A N 1
ATOM 633 C CA . ARG A 1 81 ? 19.619 4.552 -9.803 1.00 93.06 81 ARG A CA 1
ATOM 634 C C . ARG A 1 81 ? 18.217 4.925 -9.331 1.00 93.06 81 ARG A C 1
ATOM 636 O O . ARG A 1 81 ? 17.780 4.453 -8.282 1.00 93.06 81 ARG A O 1
ATOM 643 N N . ASP A 1 82 ? 17.493 5.703 -10.127 1.00 93.62 82 ASP A N 1
ATOM 644 C CA . ASP A 1 82 ? 16.116 6.091 -9.837 1.00 93.62 82 ASP A CA 1
ATOM 645 C C . ASP A 1 82 ? 15.158 4.902 -9.780 1.00 93.62 82 ASP A C 1
ATOM 647 O O . ASP A 1 82 ? 14.303 4.837 -8.890 1.00 93.62 82 ASP A O 1
ATOM 651 N N . SER A 1 83 ? 15.307 3.945 -10.695 1.00 91.06 83 SER A N 1
ATOM 652 C CA . SER A 1 83 ? 14.547 2.694 -10.694 1.00 91.06 83 SER A CA 1
ATOM 653 C C . SER A 1 83 ? 14.813 1.888 -9.416 1.00 91.06 83 SER A C 1
ATOM 655 O O . SER A 1 83 ? 13.875 1.423 -8.762 1.00 91.06 83 SER A O 1
ATOM 657 N N . TRP A 1 84 ? 16.072 1.790 -8.974 1.00 92.25 84 TRP A N 1
ATOM 658 C CA . TRP A 1 84 ? 16.411 1.136 -7.705 1.00 92.25 84 TRP A CA 1
ATOM 659 C C . TRP A 1 84 ? 15.817 1.845 -6.489 1.00 92.25 84 TRP A C 1
ATOM 661 O O . TRP A 1 84 ? 15.258 1.181 -5.614 1.00 92.25 84 TRP A O 1
ATOM 671 N N . ALA A 1 85 ? 15.876 3.177 -6.445 1.00 95.75 85 ALA A N 1
ATOM 672 C CA . ALA A 1 85 ? 15.273 3.951 -5.366 1.00 95.75 85 ALA A CA 1
ATOM 673 C C . ALA A 1 85 ? 13.756 3.707 -5.278 1.00 95.75 85 ALA A C 1
ATOM 675 O O . ALA A 1 85 ? 13.233 3.446 -4.193 1.00 95.75 85 ALA A O 1
ATOM 676 N N . ALA A 1 86 ? 13.049 3.708 -6.410 1.00 96.31 86 ALA A N 1
ATOM 677 C CA . ALA A 1 86 ? 11.618 3.415 -6.431 1.00 96.31 86 ALA A CA 1
ATOM 678 C C . ALA A 1 86 ? 11.294 1.963 -6.067 1.00 96.31 86 ALA A C 1
ATOM 680 O O . ALA A 1 86 ? 10.341 1.716 -5.327 1.00 96.31 86 ALA A O 1
ATOM 681 N N . ARG A 1 87 ? 12.122 0.997 -6.478 1.00 95.31 87 ARG A N 1
ATOM 682 C CA . ARG A 1 87 ? 11.978 -0.399 -6.039 1.00 95.31 87 ARG A CA 1
ATOM 683 C C . ARG A 1 87 ? 12.071 -0.525 -4.516 1.00 95.31 87 ARG A C 1
ATOM 685 O O . ARG A 1 87 ? 11.286 -1.255 -3.910 1.00 95.31 87 ARG A O 1
ATOM 692 N N . SER A 1 88 ? 12.984 0.210 -3.883 1.00 97.25 88 SER A N 1
ATOM 693 C CA . SER A 1 88 ? 13.070 0.274 -2.420 1.00 97.25 88 SER A CA 1
ATOM 694 C C . SER A 1 88 ? 11.807 0.874 -1.798 1.00 97.25 88 SER A C 1
ATOM 696 O O . SER A 1 88 ? 11.297 0.317 -0.827 1.00 97.25 88 SER A O 1
ATOM 698 N N . ARG A 1 89 ? 11.227 1.933 -2.384 1.00 98.12 89 ARG A N 1
ATOM 699 C CA . ARG A 1 89 ? 9.949 2.507 -1.913 1.00 98.12 89 ARG A CA 1
ATOM 700 C C . ARG A 1 89 ? 8.801 1.503 -1.964 1.00 98.12 89 ARG A C 1
ATOM 702 O O . ARG A 1 89 ? 8.054 1.409 -0.995 1.00 98.12 89 ARG A O 1
ATOM 709 N N . VAL A 1 90 ? 8.704 0.704 -3.030 1.00 98.25 90 VAL A N 1
ATOM 710 C CA . VAL A 1 90 ? 7.716 -0.388 -3.122 1.00 98.25 90 VAL A CA 1
ATOM 711 C C . VAL A 1 90 ? 7.884 -1.375 -1.963 1.00 98.25 90 VAL A C 1
ATOM 713 O O . VAL A 1 90 ? 6.906 -1.747 -1.316 1.00 98.25 90 VAL A O 1
ATOM 716 N N . ASN A 1 91 ? 9.121 -1.767 -1.644 1.00 97.50 91 ASN A N 1
ATOM 717 C CA . ASN A 1 91 ? 9.388 -2.669 -0.521 1.00 97.50 91 ASN A CA 1
ATOM 718 C C . ASN A 1 91 ? 9.043 -2.034 0.837 1.00 97.50 91 ASN A C 1
ATOM 720 O O . ASN A 1 91 ? 8.465 -2.700 1.695 1.00 97.50 91 ASN A O 1
ATOM 724 N N . HIS A 1 92 ? 9.343 -0.749 1.038 1.00 98.12 92 HIS A N 1
ATOM 725 C CA . HIS A 1 92 ? 8.961 -0.035 2.258 1.00 98.12 92 HIS A CA 1
ATOM 726 C C . HIS A 1 92 ? 7.439 0.053 2.418 1.00 98.12 92 HIS A C 1
ATOM 728 O O . HIS A 1 92 ? 6.927 -0.203 3.508 1.00 98.12 92 HIS A O 1
ATOM 734 N N . ALA A 1 93 ? 6.708 0.340 1.340 1.00 98.38 93 ALA A N 1
ATOM 735 C CA . ALA A 1 93 ? 5.250 0.360 1.356 1.00 98.38 93 ALA A CA 1
ATOM 736 C C . ALA A 1 93 ? 4.660 -1.032 1.645 1.00 98.38 93 ALA A C 1
ATOM 738 O O . ALA A 1 93 ? 3.745 -1.158 2.457 1.00 98.38 93 ALA A O 1
ATOM 739 N N . MET A 1 94 ? 5.246 -2.096 1.083 1.00 98.25 94 MET A N 1
ATOM 740 C CA . MET A 1 94 ? 4.867 -3.479 1.396 1.00 98.25 94 MET A CA 1
ATOM 741 C C . MET A 1 94 ? 5.053 -3.808 2.884 1.00 98.25 94 MET A C 1
ATOM 743 O O . MET A 1 94 ? 4.187 -4.426 3.502 1.00 98.25 94 MET A O 1
ATOM 747 N N . ASN A 1 95 ? 6.164 -3.373 3.484 1.00 98.12 95 ASN A N 1
ATOM 748 C CA . ASN A 1 95 ? 6.407 -3.566 4.913 1.00 98.12 95 ASN A CA 1
ATOM 749 C C . ASN A 1 95 ? 5.388 -2.802 5.766 1.00 98.12 95 ASN A C 1
ATOM 751 O O . ASN A 1 95 ? 4.872 -3.354 6.734 1.00 98.12 95 ASN A O 1
ATOM 755 N N . ARG A 1 96 ? 5.042 -1.566 5.388 1.00 97.56 96 ARG A N 1
ATOM 756 C CA . ARG A 1 96 ? 3.994 -0.795 6.073 1.00 97.56 96 ARG A CA 1
ATOM 757 C C . ARG A 1 96 ? 2.630 -1.477 5.983 1.00 97.56 96 ARG A C 1
ATOM 759 O O . ARG A 1 96 ? 1.934 -1.544 6.990 1.00 97.56 96 ARG A O 1
ATOM 766 N N . LEU A 1 97 ? 2.277 -2.045 4.829 1.00 97.94 97 LEU A N 1
ATOM 767 C CA . LEU A 1 97 ? 1.031 -2.797 4.670 1.00 97.94 97 LEU A CA 1
ATOM 768 C C . LEU A 1 97 ? 0.991 -4.046 5.563 1.00 97.94 97 LEU A C 1
ATOM 770 O O . LEU A 1 97 ? -0.010 -4.275 6.235 1.00 97.94 97 LEU A O 1
ATOM 774 N N . ARG A 1 98 ? 2.096 -4.799 5.652 1.00 97.38 98 ARG A N 1
ATOM 775 C CA . ARG A 1 98 ? 2.229 -5.957 6.561 1.00 97.38 98 ARG A CA 1
ATOM 776 C C . ARG A 1 98 ? 2.083 -5.603 8.040 1.00 97.38 98 ARG A C 1
ATOM 778 O O . ARG A 1 98 ? 1.665 -6.442 8.824 1.00 97.38 98 ARG A O 1
ATOM 785 N N . LEU A 1 99 ? 2.428 -4.377 8.426 1.00 96.75 99 LEU A N 1
ATOM 786 C CA . LEU A 1 99 ? 2.212 -3.883 9.789 1.00 96.75 99 LEU A CA 1
ATOM 787 C C . LEU A 1 99 ? 0.780 -3.376 10.012 1.00 96.75 99 LEU A C 1
ATOM 789 O O . LEU A 1 99 ? 0.326 -3.300 11.152 1.00 96.75 99 LEU A O 1
ATOM 793 N N . ALA A 1 100 ? 0.067 -3.014 8.944 1.00 96.31 100 ALA A N 1
ATOM 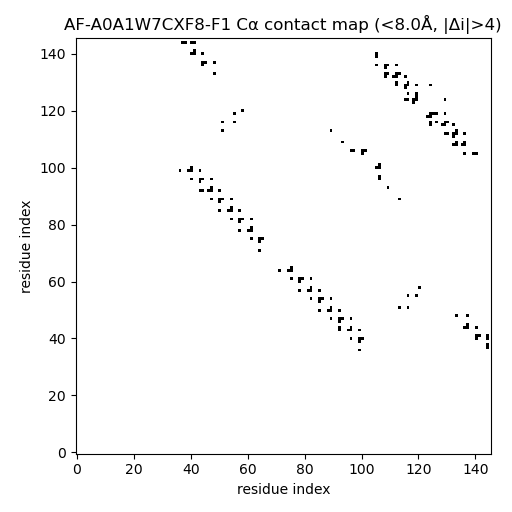794 C CA . ALA A 1 100 ? -1.293 -2.491 9.017 1.00 96.31 100 ALA A CA 1
ATOM 795 C C . ALA A 1 100 ? -2.369 -3.590 9.047 1.00 96.31 100 ALA A C 1
ATOM 797 O O . ALA A 1 100 ? -3.474 -3.333 9.528 1.00 96.31 100 ALA A O 1
ATOM 798 N N . THR A 1 101 ? -2.074 -4.796 8.548 1.00 95.94 101 THR A N 1
ATOM 799 C CA . THR A 1 101 ? -3.026 -5.915 8.510 1.00 95.94 101 THR A CA 1
ATOM 800 C C . THR A 1 101 ? -2.353 -7.276 8.664 1.00 95.94 101 THR A C 1
ATOM 802 O O . THR A 1 101 ? -1.225 -7.479 8.223 1.00 95.94 101 THR A O 1
ATOM 805 N N . THR A 1 102 ? -3.090 -8.219 9.250 1.00 95.88 102 THR A N 1
ATOM 806 C CA . THR A 1 102 ? -2.756 -9.650 9.315 1.00 95.88 102 THR A CA 1
ATOM 807 C C . THR A 1 102 ? -3.648 -10.491 8.392 1.00 95.88 102 THR A C 1
ATOM 809 O O . THR A 1 102 ? -3.680 -11.707 8.518 1.00 95.88 102 THR A O 1
ATOM 812 N N . ASP A 1 103 ? -4.429 -9.858 7.512 1.00 96.94 103 ASP A N 1
ATOM 813 C CA . ASP A 1 103 ? -5.286 -10.550 6.546 1.00 96.94 103 ASP A CA 1
ATOM 814 C C . ASP A 1 103 ? -4.442 -11.123 5.396 1.00 96.94 103 ASP A C 1
ATOM 816 O O . ASP A 1 103 ? -3.987 -10.391 4.508 1.00 96.94 103 ASP A O 1
ATOM 820 N N . ASP A 1 104 ? -4.264 -12.444 5.401 1.00 97.50 104 ASP A N 1
ATOM 821 C CA . ASP A 1 104 ? -3.481 -13.178 4.404 1.00 97.50 104 ASP A CA 1
ATOM 822 C C . ASP A 1 104 ? -3.961 -12.942 2.968 1.00 97.50 104 ASP A C 1
ATOM 824 O O . ASP A 1 104 ? -3.148 -12.893 2.042 1.00 97.50 104 ASP A O 1
ATOM 828 N N . ARG A 1 105 ? -5.267 -12.729 2.756 1.00 97.38 105 ARG A N 1
ATOM 829 C CA . ARG A 1 105 ? -5.814 -12.466 1.422 1.00 97.38 105 ARG A CA 1
ATOM 830 C C . ARG A 1 105 ? -5.357 -11.108 0.904 1.00 97.38 105 ARG A C 1
ATOM 832 O O . ARG A 1 105 ? -4.985 -10.994 -0.265 1.00 97.38 105 ARG A O 1
ATOM 839 N N . LEU A 1 106 ? -5.372 -10.079 1.750 1.00 97.81 106 LEU A N 1
ATOM 840 C CA . LEU A 1 106 ? -4.885 -8.750 1.366 1.00 97.81 106 LEU A CA 1
ATOM 841 C C . LEU A 1 106 ? -3.379 -8.777 1.088 1.00 97.81 106 LEU A C 1
ATOM 843 O O . LEU A 1 106 ? -2.919 -8.174 0.117 1.00 97.81 106 LEU A O 1
ATOM 847 N N . LEU A 1 107 ? -2.614 -9.515 1.895 1.00 98.38 107 LEU A N 1
ATOM 848 C CA . LEU A 1 107 ? -1.171 -9.665 1.704 1.00 98.38 107 LEU A CA 1
ATOM 849 C C . LEU A 1 107 ? -0.820 -10.453 0.433 1.00 98.38 107 LEU A C 1
ATOM 851 O O . LEU A 1 107 ? 0.159 -10.112 -0.243 1.00 98.38 107 LEU A O 1
ATOM 855 N N . ALA A 1 108 ? -1.619 -11.460 0.075 1.00 98.38 108 ALA A N 1
ATOM 856 C CA . ALA A 1 108 ? -1.485 -12.194 -1.181 1.00 98.38 108 ALA A CA 1
ATOM 857 C C . ALA A 1 108 ? -1.729 -11.276 -2.388 1.00 98.38 108 ALA A C 1
ATOM 859 O O . ALA A 1 108 ? -0.848 -11.145 -3.237 1.00 98.38 108 ALA A O 1
ATOM 860 N N . LEU A 1 109 ? -2.847 -10.540 -2.407 1.00 98.38 109 LEU A N 1
ATOM 861 C CA . LEU A 1 109 ? -3.162 -9.586 -3.480 1.00 98.38 109 LEU A CA 1
ATOM 862 C C . LEU A 1 109 ? -2.089 -8.498 -3.626 1.00 98.38 109 LEU A C 1
ATOM 864 O O . LEU A 1 109 ? -1.686 -8.150 -4.736 1.00 98.38 109 LEU A O 1
ATOM 868 N N . ALA A 1 110 ? -1.569 -7.983 -2.511 1.00 98.31 110 ALA A N 1
ATOM 869 C CA . ALA A 1 110 ? -0.482 -7.009 -2.531 1.00 98.31 110 ALA A CA 1
ATOM 870 C C . ALA A 1 110 ? 0.805 -7.596 -3.122 1.00 98.31 110 ALA A C 1
ATOM 872 O O . ALA A 1 110 ? 1.498 -6.949 -3.914 1.00 98.31 110 ALA A O 1
ATOM 873 N N . THR A 1 111 ? 1.118 -8.840 -2.763 1.00 98.31 111 THR A N 1
ATOM 874 C CA . THR A 1 111 ? 2.265 -9.574 -3.301 1.00 98.31 111 THR A CA 1
ATOM 875 C C . THR A 1 111 ? 2.123 -9.800 -4.804 1.00 98.31 111 THR A C 1
ATOM 877 O O . THR A 1 111 ? 3.083 -9.571 -5.542 1.00 98.31 111 THR A O 1
ATOM 880 N N . GLU A 1 112 ? 0.936 -10.180 -5.274 1.00 98.00 112 GLU A N 1
ATOM 881 C CA . GLU A 1 112 ? 0.626 -10.340 -6.695 1.00 98.00 112 GLU A CA 1
ATOM 882 C C . GLU A 1 112 ? 0.779 -9.025 -7.466 1.00 98.00 112 GLU A C 1
ATOM 884 O O . GLU A 1 112 ? 1.444 -9.002 -8.504 1.00 98.00 112 GLU A O 1
ATOM 889 N N . ALA A 1 113 ? 0.244 -7.919 -6.941 1.00 98.00 113 ALA A N 1
ATOM 890 C CA . ALA A 1 113 ? 0.375 -6.594 -7.546 1.00 98.00 113 ALA A CA 1
ATOM 891 C C . ALA A 1 113 ? 1.845 -6.152 -7.662 1.00 98.00 113 ALA A C 1
ATOM 893 O O . ALA A 1 113 ? 2.280 -5.681 -8.718 1.00 98.00 113 ALA A O 1
ATOM 894 N N . ARG A 1 114 ? 2.641 -6.369 -6.605 1.00 97.81 114 ARG A N 1
ATOM 895 C CA . ARG A 1 114 ? 4.088 -6.105 -6.614 1.00 97.81 114 ARG A CA 1
ATOM 896 C C . ARG A 1 114 ? 4.806 -6.964 -7.648 1.00 97.81 114 ARG A C 1
ATOM 898 O O . ARG A 1 114 ? 5.586 -6.442 -8.439 1.00 97.81 114 ARG A O 1
ATOM 905 N N . ASN A 1 115 ? 4.570 -8.273 -7.628 1.00 96.88 115 ASN A N 1
ATOM 906 C CA . ASN A 1 115 ? 5.260 -9.208 -8.511 1.00 96.88 115 ASN A CA 1
ATOM 907 C C . ASN A 1 115 ? 4.945 -8.910 -9.976 1.00 96.88 115 ASN A C 1
ATOM 909 O O . ASN A 1 115 ? 5.864 -8.849 -10.783 1.00 96.88 115 ASN A O 1
ATOM 913 N N . ALA A 1 116 ? 3.680 -8.646 -10.305 1.00 96.19 116 ALA A N 1
ATOM 914 C CA . ALA A 1 116 ? 3.289 -8.260 -11.654 1.00 96.19 116 ALA A CA 1
ATOM 915 C C . ALA A 1 116 ? 3.914 -6.933 -12.086 1.00 96.19 116 ALA A C 1
ATOM 917 O O . ALA A 1 116 ? 4.381 -6.821 -13.211 1.00 96.19 116 ALA A O 1
ATOM 918 N N . THR A 1 117 ? 3.995 -5.953 -11.184 1.00 95.31 117 THR A N 1
ATOM 919 C CA . THR A 1 117 ? 4.675 -4.680 -11.451 1.00 95.31 117 THR A CA 1
ATOM 920 C C . THR A 1 117 ? 6.170 -4.870 -11.724 1.00 95.31 117 THR A C 1
ATOM 922 O O . THR A 1 117 ? 6.708 -4.256 -12.639 1.00 95.31 117 THR A O 1
ATOM 925 N N . PHE A 1 118 ? 6.852 -5.743 -10.979 1.00 94.06 118 PHE A N 1
ATOM 926 C CA . PHE A 1 118 ? 8.258 -6.065 -11.246 1.00 94.06 118 PHE A CA 1
ATOM 927 C C . PHE A 1 118 ? 8.433 -6.894 -12.523 1.00 94.06 118 PHE A C 1
ATOM 929 O O . PHE A 1 118 ? 9.423 -6.721 -13.227 1.00 94.06 118 PHE A O 1
ATOM 936 N N . ALA A 1 119 ? 7.465 -7.746 -12.854 1.00 93.88 119 ALA A N 1
ATOM 937 C CA . ALA A 1 119 ? 7.459 -8.546 -14.072 1.00 93.88 119 ALA A CA 1
ATOM 938 C C . ALA A 1 119 ? 7.356 -7.692 -15.352 1.00 93.88 119 ALA A C 1
ATOM 940 O O . ALA A 1 119 ? 7.905 -8.094 -16.378 1.00 93.88 119 ALA A O 1
ATOM 941 N N . VAL A 1 120 ? 6.780 -6.480 -15.277 1.00 90.69 120 VAL A N 1
ATOM 942 C CA . VAL A 1 120 ? 6.799 -5.496 -16.381 1.00 90.69 120 VAL A CA 1
ATOM 943 C C . VAL A 1 120 ? 8.226 -5.194 -16.845 1.00 90.69 120 VAL A C 1
ATOM 945 O O . VAL A 1 120 ? 8.456 -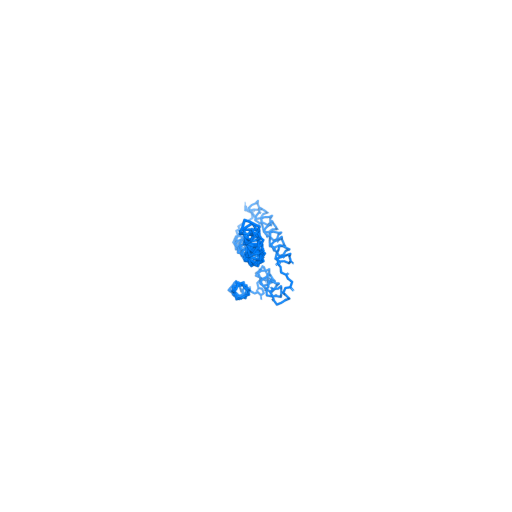5.069 -18.037 1.00 90.69 120 VAL A O 1
ATOM 948 N N . GLN A 1 121 ? 9.208 -5.133 -15.937 1.00 87.00 121 GLN A N 1
ATOM 949 C CA . GLN A 1 121 ? 10.607 -4.867 -16.309 1.00 87.00 121 GLN A CA 1
ATOM 950 C C . GLN A 1 121 ? 11.203 -5.953 -17.221 1.00 87.00 121 GLN A C 1
ATOM 952 O O . GLN A 1 121 ? 12.133 -5.691 -17.975 1.00 87.00 121 GLN A O 1
ATOM 957 N N . THR A 1 122 ? 10.700 -7.180 -17.104 1.00 86.12 122 THR A N 1
ATOM 958 C CA . THR A 1 122 ? 11.152 -8.345 -17.882 1.00 86.12 122 THR A CA 1
ATOM 959 C C . THR A 1 122 ? 10.268 -8.631 -19.095 1.00 86.12 122 THR A C 1
ATOM 961 O O . THR A 1 122 ? 10.391 -9.705 -19.674 1.00 86.12 122 THR A O 1
ATOM 964 N N . ASP A 1 123 ? 9.323 -7.737 -19.410 1.00 81.69 123 ASP A N 1
ATOM 965 C CA . ASP A 1 123 ? 8.284 -7.914 -20.436 1.00 81.69 123 ASP A CA 1
ATOM 966 C C . ASP A 1 123 ? 7.442 -9.198 -20.281 1.00 81.69 123 ASP A C 1
ATOM 968 O O . ASP A 1 123 ? 6.717 -9.604 -21.186 1.00 81.69 123 ASP A O 1
ATOM 972 N N . SER A 1 124 ? 7.482 -9.840 -19.108 1.00 80.94 124 SER A N 1
ATOM 973 C CA . SER A 1 124 ? 6.735 -11.076 -18.834 1.00 80.94 124 SER A CA 1
ATOM 974 C C . SER A 1 124 ? 5.282 -10.816 -18.433 1.00 80.94 124 SER A C 1
ATOM 976 O O . SER A 1 124 ? 4.462 -11.734 -18.415 1.00 80.94 124 SER A O 1
ATOM 978 N N . VAL A 1 125 ? 4.947 -9.564 -18.113 1.00 89.81 125 VAL A N 1
ATOM 979 C CA . VAL A 1 125 ? 3.593 -9.113 -17.790 1.00 89.81 125 VAL A CA 1
ATOM 980 C C . VAL A 1 125 ? 3.346 -7.756 -18.438 1.00 89.81 125 VAL A C 1
ATOM 982 O O . VAL A 1 125 ? 4.137 -6.830 -18.271 1.00 89.81 125 VAL A O 1
ATOM 985 N N . ALA A 1 126 ? 2.206 -7.622 -19.118 1.00 90.00 126 ALA A N 1
ATOM 986 C CA . ALA A 1 126 ? 1.773 -6.345 -19.668 1.00 90.00 126 ALA A CA 1
ATOM 987 C C . ALA A 1 126 ? 1.487 -5.323 -18.547 1.00 90.00 126 ALA A C 1
ATOM 989 O O . ALA A 1 126 ? 0.890 -5.675 -17.519 1.00 90.00 126 ALA A O 1
ATOM 990 N N . PRO A 1 127 ? 1.840 -4.043 -18.739 1.00 90.12 127 PRO A N 1
ATOM 991 C CA . PRO A 1 127 ? 1.483 -2.953 -17.842 1.00 90.12 127 PRO A CA 1
ATOM 992 C C . PRO A 1 127 ? 0.042 -2.936 -17.328 1.00 90.12 127 PRO A C 1
ATOM 994 O O . PRO A 1 127 ? -0.190 -2.621 -16.160 1.00 90.12 127 PRO A O 1
ATOM 997 N N . GLU A 1 128 ? -0.917 -3.240 -18.194 1.00 92.12 128 GLU A N 1
ATOM 998 C CA . GLU A 1 128 ? -2.352 -3.266 -17.923 1.00 92.12 128 GLU A CA 1
ATOM 999 C C . GLU A 1 128 ? -2.671 -4.344 -16.888 1.00 92.12 128 GLU A C 1
ATOM 1001 O O . GLU A 1 128 ? -3.272 -4.050 -15.859 1.00 92.12 128 GLU A O 1
ATOM 1006 N N . ALA A 1 129 ? -2.132 -5.550 -17.073 1.00 93.12 129 ALA A N 1
ATOM 1007 C CA . ALA A 1 129 ? -2.304 -6.661 -16.143 1.00 93.12 129 ALA A CA 1
ATOM 1008 C C . ALA A 1 129 ? -1.640 -6.408 -14.773 1.00 93.12 129 ALA A C 1
ATOM 1010 O O . ALA A 1 129 ? -2.047 -6.980 -13.757 1.00 93.12 129 ALA A O 1
ATOM 1011 N N . ALA A 1 130 ? -0.600 -5.570 -14.704 1.00 93.88 130 ALA A N 1
ATOM 1012 C CA . ALA A 1 130 ? -0.047 -5.115 -13.426 1.00 93.88 130 ALA A CA 1
ATOM 1013 C C . ALA A 1 130 ? -0.982 -4.110 -12.725 1.00 93.88 130 ALA A C 1
ATOM 1015 O O . ALA A 1 130 ? -1.206 -4.225 -11.518 1.00 93.88 130 ALA A O 1
ATOM 1016 N N . ARG A 1 131 ? -1.579 -3.171 -13.478 1.00 94.88 131 ARG A N 1
ATOM 1017 C CA . ARG A 1 131 ? -2.578 -2.218 -12.954 1.00 94.88 131 ARG A CA 1
ATOM 1018 C C . ARG A 1 131 ? -3.832 -2.934 -12.449 1.00 94.88 131 ARG A C 1
ATOM 1020 O O . ARG A 1 131 ? -4.327 -2.600 -11.379 1.00 94.88 131 ARG A O 1
ATOM 1027 N N . GLU A 1 132 ? -4.310 -3.947 -13.166 1.00 96.44 132 GLU A N 1
ATOM 1028 C CA . GLU A 1 132 ? -5.472 -4.747 -12.754 1.00 96.44 132 GLU A CA 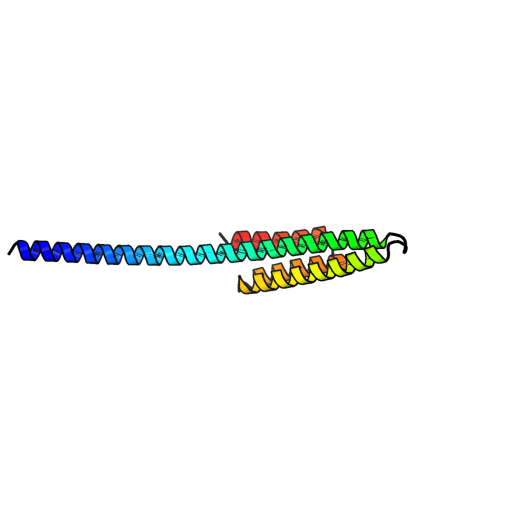1
ATOM 1029 C C . GLU A 1 132 ? -5.262 -5.409 -11.389 1.00 96.44 132 GLU A C 1
ATOM 1031 O O . GLU A 1 132 ? -6.128 -5.329 -10.519 1.00 96.44 132 GLU A O 1
ATOM 1036 N N . ARG A 1 133 ? -4.082 -5.993 -11.146 1.00 96.81 133 ARG A N 1
ATOM 1037 C CA . ARG A 1 133 ? -3.752 -6.587 -9.838 1.00 96.81 133 ARG A CA 1
ATOM 1038 C C . ARG A 1 133 ? -3.664 -5.541 -8.727 1.00 96.81 13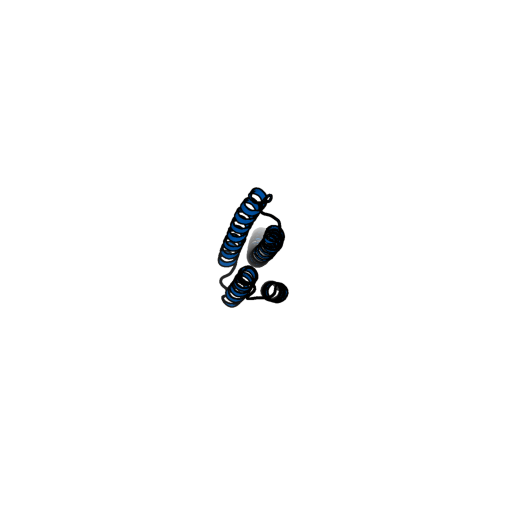3 ARG A C 1
ATOM 1040 O O . ARG A 1 133 ? -4.100 -5.798 -7.608 1.00 96.81 133 ARG A O 1
ATOM 1047 N N . GLN A 1 134 ? -3.146 -4.349 -9.029 1.00 96.81 134 GLN A N 1
ATOM 1048 C CA . GLN A 1 134 ? -3.170 -3.223 -8.092 1.00 96.81 134 GLN A CA 1
ATOM 1049 C C . GLN A 1 134 ? -4.611 -2.797 -7.759 1.00 96.81 134 GLN A C 1
ATOM 1051 O O . GLN A 1 134 ? -4.923 -2.585 -6.589 1.00 96.81 134 GLN A O 1
ATOM 1056 N N . HIS A 1 135 ? -5.503 -2.705 -8.747 1.00 97.56 135 HIS A N 1
ATOM 1057 C CA . HIS A 1 135 ? -6.914 -2.383 -8.509 1.00 97.56 135 HIS A CA 1
ATOM 1058 C C . HIS A 1 135 ? -7.618 -3.470 -7.691 1.00 97.56 135 HIS A C 1
ATOM 1060 O O . HIS A 1 135 ? -8.332 -3.148 -6.746 1.00 97.56 135 HIS A O 1
ATOM 1066 N N . ALA A 1 136 ? -7.344 -4.749 -7.965 1.00 97.69 136 ALA A N 1
ATOM 1067 C CA . ALA A 1 136 ? -7.897 -5.858 -7.192 1.00 97.69 136 ALA A CA 1
ATOM 1068 C C . ALA A 1 136 ? -7.536 -5.772 -5.695 1.00 97.69 136 ALA A C 1
ATOM 1070 O O . ALA A 1 136 ? -8.389 -6.031 -4.840 1.00 97.69 136 ALA A O 1
ATOM 1071 N N . LEU A 1 137 ? -6.302 -5.359 -5.369 1.00 97.88 137 LEU A N 1
ATOM 1072 C CA . LEU A 1 137 ? -5.896 -5.054 -3.994 1.00 97.88 137 LEU A CA 1
ATOM 1073 C C . LEU A 1 137 ? -6.721 -3.900 -3.406 1.00 97.88 137 LEU A C 1
ATOM 1075 O O . LEU A 1 137 ? -7.268 -4.041 -2.312 1.00 97.88 137 LEU A O 1
ATOM 1079 N N . LEU A 1 138 ? -6.801 -2.765 -4.106 1.00 97.62 138 LEU A N 1
ATOM 1080 C CA . LEU A 1 138 ? -7.502 -1.574 -3.612 1.00 97.62 138 LEU A CA 1
ATOM 1081 C C . LEU A 1 138 ? -8.991 -1.846 -3.377 1.00 97.62 138 LEU A C 1
ATOM 1083 O O . LEU A 1 138 ? -9.528 -1.459 -2.340 1.00 97.62 138 LEU A O 1
ATOM 1087 N N . ASP A 1 139 ? -9.633 -2.592 -4.270 1.00 97.88 139 ASP A N 1
ATOM 1088 C CA . ASP A 1 139 ? -11.024 -3.014 -4.125 1.00 97.88 139 ASP A CA 1
ATOM 1089 C C . ASP A 1 139 ? -11.221 -3.943 -2.924 1.00 97.88 139 ASP A C 1
ATOM 1091 O O . ASP A 1 139 ? -12.219 -3.846 -2.204 1.00 97.88 139 ASP A O 1
ATOM 1095 N N . ALA A 1 140 ? -10.279 -4.861 -2.686 1.00 97.12 140 ALA A N 1
ATOM 1096 C CA . ALA A 1 140 ? -10.325 -5.739 -1.524 1.00 97.12 140 ALA A CA 1
ATOM 1097 C C . ALA A 1 140 ? -10.179 -4.948 -0.217 1.00 97.12 140 ALA A C 1
ATOM 1099 O O . ALA A 1 140 ? -10.964 -5.161 0.707 1.00 97.12 140 ALA A O 1
ATOM 1100 N N . VAL A 1 141 ? -9.260 -3.980 -0.166 1.00 96.81 141 VAL A N 1
ATOM 1101 C CA . VAL A 1 141 ? -9.096 -3.074 0.980 1.00 96.81 141 VAL A CA 1
ATOM 1102 C C . VAL A 1 141 ? -10.341 -2.208 1.186 1.00 96.81 141 VAL A C 1
ATOM 1104 O O . VAL A 1 141 ? -10.820 -2.073 2.311 1.00 96.81 141 VAL A O 1
ATOM 1107 N N . ALA A 1 142 ? -10.919 -1.669 0.111 1.00 95.19 142 ALA A N 1
ATOM 1108 C CA . ALA A 1 142 ? -12.135 -0.865 0.174 1.00 95.19 142 ALA A CA 1
ATOM 1109 C C . ALA A 1 142 ? -13.342 -1.660 0.691 1.00 95.19 142 ALA A C 1
ATOM 1111 O O . ALA A 1 142 ? -14.217 -1.075 1.325 1.00 95.19 142 ALA A O 1
ATOM 1112 N N . ARG A 1 143 ? -13.406 -2.976 0.442 1.00 94.94 143 ARG A N 1
ATOM 1113 C CA . ARG A 1 143 ? -14.424 -3.868 1.022 1.00 94.94 143 ARG A CA 1
ATOM 1114 C C . ARG A 1 143 ? -14.132 -4.224 2.479 1.00 94.94 143 ARG A C 1
ATOM 1116 O O . ARG A 1 143 ? -15.061 -4.222 3.274 1.00 94.94 143 ARG A O 1
ATOM 1123 N N . ALA A 1 144 ? -12.874 -4.492 2.828 1.00 90.69 144 ALA A N 1
ATOM 1124 C CA . ALA A 1 144 ? -12.464 -4.846 4.191 1.00 90.69 144 ALA A CA 1
ATOM 1125 C C . ALA A 1 144 ? -12.580 -3.675 5.184 1.00 90.69 144 ALA A C 1
ATOM 1127 O O . ALA A 1 144 ? -12.703 -3.884 6.387 1.00 90.69 144 ALA A O 1
ATOM 1128 N N . ALA A 1 145 ? -12.528 -2.439 4.684 1.00 81.94 145 ALA A N 1
ATOM 1129 C CA . ALA A 1 145 ? -12.630 -1.227 5.485 1.00 81.94 145 ALA A CA 1
ATOM 1130 C C . ALA A 1 145 ? -14.048 -0.619 5.526 1.00 81.94 145 ALA A C 1
ATOM 1132 O O . ALA A 1 145 ? -14.167 0.541 5.918 1.00 81.94 145 ALA A O 1
ATOM 1133 N N . ARG A 1 146 ? -15.092 -1.323 5.066 1.00 76.75 146 ARG A N 1
ATOM 1134 C CA . ARG A 1 146 ? -16.500 -0.937 5.299 1.00 76.75 146 ARG A CA 1
ATOM 1135 C C . ARG A 1 146 ? -16.966 -1.470 6.644 1.00 76.75 146 ARG A C 1
ATOM 1137 O O . ARG A 1 146 ? -17.712 -0.727 7.311 1.00 76.75 146 ARG A O 1
#

Sequence (146 aa):
MNAVWTSVVAVAGTLLGALTTGLLQRWAAHRAEQVARQQRLRDAAADLANALTDYRERLYWQTHLATLPDTAREKKEEAKRDSWAARSRVNHAMNRLRLATTDDRLLALATEARNATFAVQTDSVAPEAARERQHALLDAVARAAR

Secondary structure (DSSP, 8-state):
-HHHHHHHHHHHHHHHHHHHHHHHHHHHHHHHHHHHHHHHHHHHHHHHHHHHHHHHHHHHHHHHHHTS-GGGHHHHHHHHHHHHHHHHHHHHHHHHHHHH---HHHHHHHHHHHHHHHHGGGTSS-HHHHHHHHHHHHHHHHHHT-

InterPro domains:
  IPR059843 KilB plasmid transfer protein [PF27072] (43-146)

pLDDT: mean 92.94, std 5.23, range [62.56, 98.56]